Protein AF-A0AA50VPA5-F1 (afdb_monomer_lite)

InterPro domains:
  IPR036985 Transglutaminase-like superfamily [G3DSA:3.90.260.10] (1-55)
  IPR038765 Papain-like cysteine peptidase superfamily [SSF54001] (1-55)
  IPR050779 Protein-glutamine gamma-glutamyltransferases [PTHR11590] (1-55)

Sequence (55 aa):
VWMDRPDLGSEYSGWQAIDSTPQETSEDIYRCGPSSLRAVRDGELQRPYDVSYVF

Foldseek 3Di:
DFAADPVVDRVLGGDFDWDQPQDDDDVNHRTFDSHRPVCLVVVVCPDDDRSVVVD

Organism: NCBI:txid2839546

Radius of gyration: 10.6 Å; chains: 1; bounding box: 24×20×26 Å

pLDDT: mean 97.17, std 1.51, range [91.94, 98.69]

Structure (mmCIF, N/CA/C/O backbone):
data_AF-A0AA50VPA5-F1
#
_entry.id   AF-A0AA50VPA5-F1
#
loop_
_atom_site.group_PDB
_atom_site.id
_atom_site.type_symbol
_atom_site.label_atom_id
_atom_site.label_alt_id
_atom_site.label_comp_id
_atom_site.label_asym_id
_atom_site.label_entity_id
_atom_site.label_seq_id
_atom_site.pdbx_PDB_ins_code
_atom_site.Cartn_x
_atom_site.Cartn_y
_atom_site.Cartn_z
_atom_site.occupancy
_atom_site.B_iso_or_equiv
_atom_site.auth_seq_id
_atom_site.auth_comp_id
_atom_site.auth_asym_id
_atom_site.auth_atom_id
_atom_site.pdbx_PDB_model_num
ATOM 1 N N . VAL A 1 1 ? 7.722 -4.536 2.447 1.00 97.19 1 VAL A N 1
ATOM 2 C CA . VAL A 1 1 ? 8.247 -5.892 2.123 1.00 97.19 1 VAL A CA 1
ATOM 3 C C . VAL A 1 1 ? 8.737 -5.950 0.680 1.00 97.19 1 VAL A C 1
ATOM 5 O O . VAL A 1 1 ? 8.312 -5.108 -0.097 1.00 97.19 1 VAL A O 1
ATOM 8 N N . TRP A 1 2 ? 9.617 -6.887 0.313 1.00 98.00 2 TRP A N 1
ATOM 9 C CA . TRP A 1 2 ? 10.054 -7.094 -1.079 1.00 98.00 2 TRP A CA 1
ATOM 10 C C . TRP A 1 2 ? 9.445 -8.386 -1.628 1.00 98.00 2 TRP A C 1
ATOM 12 O O . TRP A 1 2 ? 9.680 -9.448 -1.055 1.00 98.00 2 TRP A O 1
ATOM 22 N N . MET A 1 3 ? 8.656 -8.302 -2.699 1.00 98.38 3 MET A N 1
ATOM 23 C CA . MET A 1 3 ? 7.992 -9.460 -3.312 1.00 98.38 3 MET A CA 1
ATOM 24 C C . MET A 1 3 ? 7.585 -9.184 -4.762 1.00 98.38 3 MET A C 1
ATOM 26 O O . MET A 1 3 ? 7.528 -8.028 -5.190 1.00 98.38 3 MET A O 1
ATOM 30 N N . ASP A 1 4 ? 7.258 -10.248 -5.493 1.00 98.19 4 ASP A N 1
ATOM 31 C CA . ASP A 1 4 ? 6.623 -10.134 -6.803 1.00 98.19 4 ASP A CA 1
ATOM 32 C C . ASP A 1 4 ? 5.131 -9.804 -6.699 1.00 98.19 4 ASP A C 1
ATOM 34 O O . ASP A 1 4 ? 4.462 -10.187 -5.737 1.00 98.19 4 ASP A O 1
ATOM 38 N N . ARG A 1 5 ? 4.609 -9.110 -7.718 1.00 97.69 5 ARG A N 1
ATOM 39 C CA . ARG A 1 5 ? 3.183 -8.779 -7.870 1.00 97.69 5 ARG A CA 1
ATOM 40 C C . ARG A 1 5 ? 2.616 -9.369 -9.163 1.00 97.69 5 ARG A C 1
ATOM 42 O O . ARG A 1 5 ? 2.302 -8.624 -10.091 1.00 97.69 5 ARG A O 1
ATOM 49 N N . PRO A 1 6 ? 2.493 -10.707 -9.270 1.00 97.44 6 PRO A N 1
ATOM 50 C CA . PRO A 1 6 ? 1.960 -11.343 -10.477 1.00 97.44 6 PRO A CA 1
ATOM 51 C C . PRO A 1 6 ? 0.515 -10.919 -10.786 1.00 97.44 6 PRO A C 1
ATOM 53 O O . PRO A 1 6 ? 0.093 -11.001 -11.933 1.00 97.44 6 PRO A O 1
ATOM 56 N N . ASP A 1 7 ? -0.220 -10.432 -9.784 1.00 97.69 7 ASP A N 1
ATOM 57 C CA . ASP A 1 7 ? -1.553 -9.843 -9.915 1.00 97.69 7 ASP A CA 1
ATOM 58 C C . ASP A 1 7 ? -1.562 -8.477 -10.626 1.00 97.69 7 ASP A C 1
ATOM 60 O O . ASP A 1 7 ? -2.580 -8.101 -11.202 1.00 97.69 7 ASP A O 1
ATOM 64 N N . LEU A 1 8 ? -0.441 -7.745 -10.611 1.00 96.81 8 LEU A N 1
ATOM 65 C CA . LEU A 1 8 ? -0.304 -6.427 -11.244 1.00 96.81 8 LEU A CA 1
ATOM 66 C C . LEU A 1 8 ? 0.612 -6.411 -12.469 1.00 96.81 8 LEU A C 1
ATOM 68 O O . LEU A 1 8 ? 0.501 -5.496 -13.278 1.00 96.81 8 LEU A O 1
ATOM 72 N N . GLY A 1 9 ? 1.510 -7.388 -12.589 1.00 97.12 9 GLY A N 1
ATOM 73 C CA . GLY A 1 9 ? 2.577 -7.408 -13.585 1.00 97.12 9 GLY A CA 1
ATOM 74 C C . GLY A 1 9 ? 3.960 -7.185 -12.967 1.00 97.12 9 GLY A C 1
ATOM 75 O O . GLY A 1 9 ? 4.115 -6.617 -11.882 1.00 97.12 9 GLY A O 1
ATOM 76 N N . SER A 1 10 ? 4.992 -7.655 -13.674 1.00 96.75 10 SER A N 1
ATOM 77 C CA . SER A 1 10 ? 6.393 -7.624 -13.219 1.00 96.75 10 SER A CA 1
ATOM 78 C C . SER A 1 10 ? 6.934 -6.216 -12.954 1.00 96.75 10 SER A C 1
ATOM 80 O O . SER A 1 10 ? 7.879 -6.040 -12.189 1.00 96.75 10 SER A O 1
ATOM 82 N N . GLU A 1 11 ? 6.341 -5.198 -13.568 1.00 97.69 11 GLU A N 1
ATOM 83 C CA . GLU A 1 11 ? 6.716 -3.803 -13.397 1.00 97.69 11 GLU A CA 1
ATOM 84 C C . GLU A 1 11 ? 6.420 -3.290 -11.979 1.00 97.69 11 GLU A C 1
ATOM 86 O O . GLU A 1 11 ? 7.150 -2.422 -11.495 1.00 97.69 11 GLU A O 1
ATOM 91 N N . TYR A 1 12 ? 5.425 -3.860 -11.289 1.00 98.31 12 TYR A N 1
ATOM 92 C CA . TYR A 1 12 ? 5.029 -3.485 -9.925 1.00 98.31 12 TYR A CA 1
ATOM 93 C C . TYR A 1 12 ? 5.659 -4.364 -8.832 1.00 98.31 12 TYR A C 1
ATOM 95 O O . TYR A 1 12 ? 5.438 -4.101 -7.641 1.00 98.31 12 TYR A O 1
ATOM 103 N N . SER A 1 13 ? 6.451 -5.372 -9.216 1.00 98.25 13 SER A N 1
ATOM 104 C CA . SER A 1 13 ? 7.297 -6.147 -8.303 1.00 98.25 13 SER A CA 1
ATOM 105 C C . SER A 1 13 ? 8.324 -5.263 -7.579 1.00 98.25 13 SER A C 1
ATOM 107 O O . SER A 1 13 ? 8.622 -4.134 -7.976 1.00 98.25 13 SER A O 1
ATOM 109 N N . GLY A 1 14 ? 8.900 -5.799 -6.503 1.00 98.38 14 GLY A N 1
ATOM 110 C CA . GLY A 1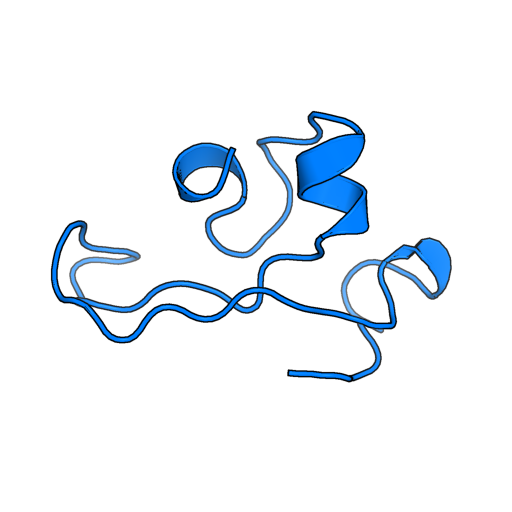 14 ? 9.908 -5.126 -5.686 1.00 98.38 14 GLY A CA 1
ATOM 111 C C . GLY A 1 14 ? 9.329 -4.663 -4.355 1.00 98.38 14 GLY A C 1
ATOM 112 O O . GLY A 1 14 ? 8.599 -5.410 -3.698 1.00 98.38 14 GLY A O 1
ATOM 113 N N . TRP A 1 15 ? 9.655 -3.441 -3.929 1.00 98.69 15 TRP A N 1
ATOM 114 C CA . TRP A 1 15 ? 9.190 -2.914 -2.646 1.00 98.69 15 TRP A CA 1
ATOM 115 C C . TRP A 1 15 ? 7.686 -2.627 -2.632 1.00 98.69 15 TRP A C 1
ATOM 117 O O . TRP A 1 15 ? 7.160 -1.884 -3.460 1.00 98.69 15 TRP A O 1
ATOM 127 N N . GLN A 1 16 ? 7.028 -3.177 -1.615 1.00 98.69 16 GLN A N 1
ATOM 128 C CA . GLN A 1 16 ? 5.628 -2.964 -1.284 1.00 98.69 16 GLN A CA 1
ATOM 129 C C . GLN A 1 16 ? 5.516 -2.320 0.104 1.00 98.69 16 GLN A C 1
ATOM 131 O O . GLN A 1 16 ? 6.115 -2.826 1.064 1.00 98.69 16 GLN A O 1
ATOM 136 N N . ALA A 1 17 ? 4.752 -1.238 0.223 1.00 98.44 17 ALA A N 1
ATOM 137 C CA . ALA A 1 17 ? 4.376 -0.664 1.510 1.00 98.44 17 ALA A CA 1
ATOM 138 C C . ALA A 1 17 ? 3.371 -1.578 2.222 1.00 98.44 17 ALA A C 1
ATOM 140 O O . ALA A 1 17 ? 2.473 -2.132 1.591 1.00 98.44 17 ALA A O 1
ATOM 141 N N . ILE A 1 18 ? 3.560 -1.747 3.528 1.00 98.00 18 ILE A N 1
ATOM 142 C CA . ILE A 1 18 ? 2.621 -2.393 4.447 1.00 98.00 18 ILE A CA 1
ATOM 143 C C . ILE A 1 18 ? 2.636 -1.539 5.707 1.00 98.00 18 ILE A C 1
ATOM 145 O O . ILE A 1 18 ? 3.721 -1.241 6.212 1.00 98.00 18 ILE A O 1
ATOM 149 N N . ASP A 1 19 ? 1.461 -1.172 6.204 1.00 97.75 19 ASP A N 1
ATOM 150 C CA . ASP A 1 19 ? 1.312 -0.409 7.441 1.00 97.75 19 ASP A CA 1
ATOM 151 C C . ASP A 1 19 ? 0.403 -1.172 8.411 1.00 97.75 19 ASP A C 1
ATOM 153 O O . ASP A 1 19 ? -0.714 -1.563 8.073 1.00 97.75 19 ASP A O 1
ATOM 157 N N . SER A 1 20 ? 0.908 -1.423 9.617 1.00 96.69 20 SER A N 1
ATOM 158 C CA . SER A 1 20 ? 0.169 -2.080 10.700 1.00 96.69 20 SER A CA 1
ATOM 159 C C . SER A 1 20 ? -0.481 -1.088 11.667 1.00 96.69 20 SER A C 1
ATOM 161 O O . SER A 1 20 ? -1.102 -1.503 12.644 1.00 96.69 20 SER A O 1
ATOM 163 N N . THR A 1 21 ? -0.298 0.213 11.452 1.00 97.31 21 THR A N 1
ATOM 164 C CA . THR A 1 21 ? -0.911 1.261 12.266 1.00 97.31 21 THR A CA 1
ATOM 165 C C . THR A 1 21 ? -2.409 1.323 11.941 1.00 97.31 21 THR A C 1
ATOM 167 O O . THR A 1 21 ? -2.761 1.517 10.778 1.00 97.31 21 THR A O 1
ATOM 170 N N . PRO A 1 22 ? -3.317 1.169 12.920 1.00 95.44 22 PRO A N 1
ATOM 171 C CA .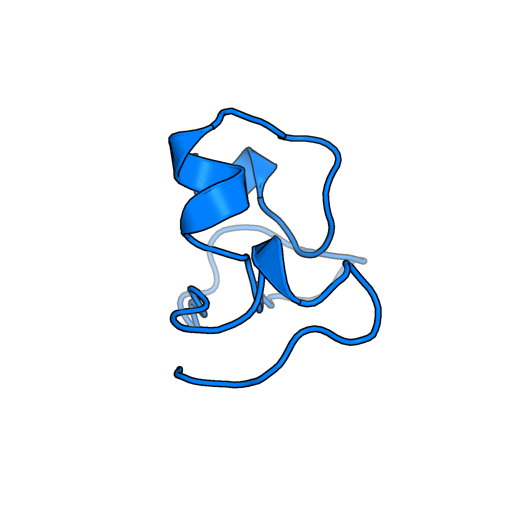 PRO A 1 22 ? -4.759 1.154 12.670 1.00 95.44 22 PRO A CA 1
ATOM 172 C C . PRO A 1 22 ? -5.296 2.579 12.450 1.00 95.44 22 PRO A C 1
ATOM 174 O O . PRO A 1 22 ? -5.860 3.182 13.360 1.00 95.44 22 PRO A O 1
ATOM 177 N N . GLN A 1 23 ? -5.066 3.134 11.259 1.00 95.25 23 GLN A N 1
ATOM 178 C CA . GLN A 1 23 ? -5.473 4.495 10.887 1.00 95.25 23 GLN A CA 1
ATOM 179 C C . GLN A 1 23 ? -6.792 4.486 10.101 1.00 95.25 23 GLN A C 1
ATOM 181 O O . GLN A 1 23 ? -7.781 5.042 10.566 1.00 95.25 23 GLN A O 1
ATOM 186 N N . GLU A 1 24 ? -6.823 3.783 8.965 1.00 92.94 24 GLU A N 1
ATOM 187 C CA . GLU A 1 24 ? -7.987 3.649 8.078 1.00 92.94 24 GLU A CA 1
ATOM 188 C C . GLU A 1 24 ? -8.396 2.177 7.914 1.00 92.94 24 GLU A C 1
ATOM 190 O O . GLU A 1 24 ? -7.571 1.264 8.042 1.00 92.94 24 GLU A O 1
ATOM 195 N N . THR A 1 25 ? -9.680 1.931 7.642 1.00 94.12 25 THR A N 1
ATOM 196 C CA . THR A 1 25 ? -10.193 0.579 7.366 1.00 94.12 25 THR A CA 1
ATOM 197 C C . THR A 1 25 ? -10.176 0.271 5.871 1.00 94.12 25 THR A C 1
ATOM 199 O O . THR A 1 25 ? -10.713 1.041 5.077 1.00 94.12 25 THR A O 1
ATOM 202 N N . SER A 1 26 ? -9.654 -0.898 5.499 1.00 92.44 26 SER A N 1
ATOM 203 C CA . SER A 1 26 ? -9.702 -1.454 4.143 1.00 92.44 26 SER A CA 1
ATOM 204 C C . SER A 1 26 ? -10.559 -2.721 4.146 1.00 92.44 26 SER A C 1
ATOM 206 O O . SER A 1 26 ? -10.200 -3.720 4.775 1.00 92.44 26 SER A O 1
ATOM 208 N N . GLU A 1 27 ? -11.710 -2.668 3.467 1.00 91.94 27 GLU A N 1
ATOM 209 C CA . GLU A 1 27 ? -12.805 -3.656 3.567 1.00 91.94 27 GLU A CA 1
ATOM 210 C C . GLU A 1 27 ? -13.245 -3.894 5.027 1.00 91.94 27 GLU A C 1
ATOM 212 O O . GLU A 1 27 ? -13.219 -5.017 5.524 1.00 91.94 27 GLU A O 1
ATOM 217 N N . ASP A 1 28 ? -13.601 -2.814 5.734 1.00 95.19 28 ASP A N 1
ATOM 218 C CA . ASP A 1 28 ? -14.101 -2.823 7.124 1.00 95.19 28 ASP A CA 1
ATOM 219 C C . ASP A 1 28 ? -13.139 -3.417 8.178 1.00 95.19 28 ASP A C 1
ATOM 221 O O . ASP A 1 28 ? -13.518 -3.651 9.328 1.00 95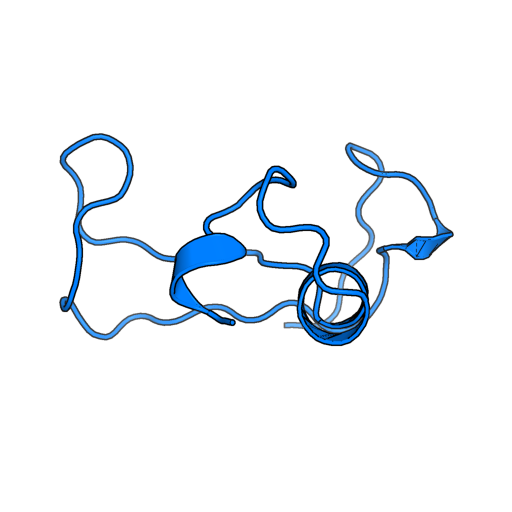.19 28 ASP A O 1
ATOM 225 N N . ILE A 1 29 ? -11.869 -3.637 7.822 1.00 96.69 29 ILE A N 1
ATOM 226 C CA . ILE A 1 29 ? -10.824 -4.170 8.706 1.00 96.69 29 ILE A CA 1
ATOM 227 C C . ILE A 1 29 ? -9.630 -3.210 8.710 1.00 96.69 29 ILE A C 1
ATOM 229 O O . ILE A 1 29 ? -9.236 -2.694 7.667 1.00 96.69 29 ILE A O 1
ATOM 233 N N . TYR A 1 30 ? -9.007 -2.991 9.872 1.00 97.06 30 TYR A N 1
ATOM 234 C CA . TYR A 1 30 ? -7.742 -2.252 9.958 1.00 97.06 30 TYR A CA 1
ATOM 235 C C . TYR A 1 30 ? -6.596 -3.071 9.356 1.00 97.06 30 TYR A C 1
ATOM 237 O O . TYR A 1 30 ? -6.042 -3.965 10.000 1.00 97.06 30 TYR A O 1
ATOM 245 N N . ARG A 1 31 ? -6.266 -2.768 8.102 1.00 96.31 31 ARG A N 1
ATOM 246 C CA . ARG A 1 31 ? -5.158 -3.344 7.334 1.00 96.31 31 ARG A CA 1
ATOM 247 C C . ARG A 1 31 ? -4.777 -2.382 6.211 1.00 96.31 31 ARG A C 1
ATOM 249 O O . ARG A 1 31 ? -5.634 -1.655 5.722 1.00 96.31 31 ARG A O 1
ATOM 256 N N . CYS A 1 32 ? -3.512 -2.399 5.807 1.00 97.56 32 CYS A N 1
ATOM 257 C CA . CYS A 1 32 ? -3.015 -1.574 4.713 1.00 97.56 32 CYS A CA 1
ATOM 258 C C . CYS A 1 32 ? -1.914 -2.308 3.936 1.00 97.56 32 CYS A C 1
ATOM 260 O O . CYS A 1 32 ? -0.932 -2.789 4.517 1.00 97.56 32 CYS A O 1
ATOM 262 N N . GLY A 1 33 ? -2.075 -2.362 2.615 1.00 97.06 33 GLY A N 1
ATOM 263 C CA . GLY A 1 33 ? -1.135 -2.959 1.677 1.00 97.06 33 GLY A CA 1
ATOM 264 C C . GLY A 1 33 ? -1.347 -4.464 1.453 1.00 97.06 33 GLY A C 1
ATOM 265 O O . GLY A 1 33 ? -2.284 -5.063 1.982 1.00 97.06 33 GLY A O 1
ATOM 266 N N . PRO A 1 34 ? -0.474 -5.115 0.661 1.00 98.00 34 PRO A N 1
ATOM 267 C CA . PRO A 1 34 ? 0.747 -4.574 0.064 1.00 98.00 34 PRO A CA 1
ATOM 268 C C . PRO A 1 34 ? 0.492 -3.592 -1.097 1.00 98.00 34 PRO A C 1
ATOM 270 O O . PRO A 1 34 ? -0.109 -3.946 -2.116 1.00 98.00 34 PRO A O 1
ATOM 273 N N . SER A 1 35 ? 1.020 -2.371 -0.982 1.00 98.31 35 SER A N 1
ATOM 274 C CA . SER A 1 35 ? 0.926 -1.320 -2.012 1.00 98.31 35 SER A CA 1
ATOM 275 C C . SER A 1 35 ? 2.243 -1.199 -2.773 1.00 98.31 35 SER A C 1
ATOM 277 O O . SER A 1 35 ? 3.288 -0.979 -2.159 1.00 98.31 35 SER A O 1
ATOM 279 N N . SER A 1 36 ? 2.232 -1.314 -4.103 1.00 98.62 36 SER A N 1
ATOM 280 C CA . SER A 1 36 ? 3.466 -1.182 -4.893 1.00 98.62 36 SER A CA 1
ATOM 281 C C . SER A 1 36 ? 4.020 0.237 -4.795 1.00 98.62 36 SER A C 1
ATOM 283 O O . SER A 1 36 ? 3.341 1.192 -5.172 1.00 98.62 36 SER A O 1
ATOM 285 N N . LEU A 1 37 ? 5.276 0.394 -4.357 1.00 98.50 37 LEU A N 1
ATOM 286 C CA . LEU A 1 37 ? 5.903 1.720 -4.292 1.00 98.50 37 LEU A CA 1
ATOM 287 C C . LEU A 1 37 ? 6.056 2.361 -5.675 1.00 98.50 37 LEU A C 1
ATOM 289 O O . LEU A 1 37 ? 6.082 3.585 -5.780 1.00 98.50 37 LEU A O 1
ATOM 293 N N . ARG A 1 38 ? 6.127 1.552 -6.743 1.00 98.38 38 ARG A N 1
ATOM 294 C CA . ARG A 1 38 ? 6.060 2.071 -8.112 1.00 98.38 38 ARG A CA 1
ATOM 295 C C . ARG A 1 38 ? 4.695 2.701 -8.383 1.00 98.38 38 ARG A C 1
ATOM 297 O O . ARG A 1 38 ? 4.664 3.835 -8.840 1.00 98.38 38 ARG A O 1
ATOM 304 N N . ALA A 1 39 ? 3.603 1.993 -8.087 1.00 98.50 39 ALA A N 1
ATOM 305 C CA . ALA A 1 39 ? 2.248 2.504 -8.309 1.00 98.50 39 ALA A CA 1
ATOM 306 C C . ALA A 1 39 ? 1.988 3.788 -7.508 1.00 98.50 39 ALA A C 1
ATOM 308 O O . ALA A 1 39 ? 1.424 4.733 -8.049 1.00 98.50 39 ALA A O 1
ATOM 309 N N . VAL A 1 40 ? 2.467 3.849 -6.259 1.00 98.50 40 VAL A N 1
ATOM 310 C CA . VAL A 1 40 ? 2.426 5.068 -5.433 1.00 98.50 40 VAL A CA 1
ATOM 311 C C . VAL A 1 40 ? 3.201 6.199 -6.115 1.00 98.50 40 VAL A C 1
ATOM 313 O O . VAL A 1 40 ? 2.640 7.253 -6.387 1.00 98.50 40 VAL A O 1
ATOM 316 N N . ARG A 1 41 ? 4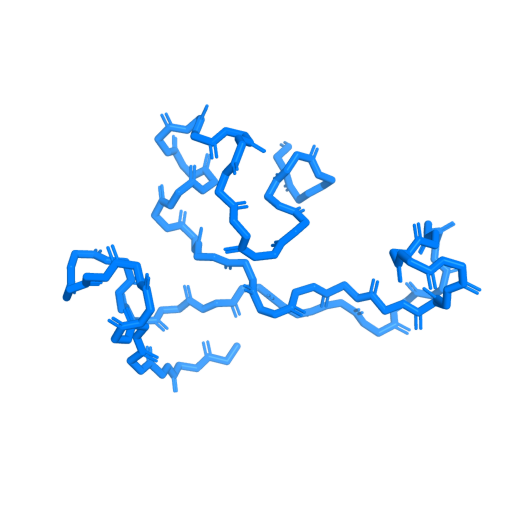.473 5.979 -6.472 1.00 98.38 41 ARG A N 1
ATOM 317 C CA . ARG A 1 41 ? 5.307 7.001 -7.129 1.00 98.38 41 ARG A CA 1
ATOM 318 C C . ARG A 1 41 ? 4.689 7.525 -8.430 1.00 98.38 41 ARG A C 1
ATOM 320 O O . ARG A 1 41 ? 4.775 8.718 -8.701 1.00 98.38 41 ARG A O 1
ATOM 327 N N . ASP A 1 42 ? 4.104 6.636 -9.225 1.00 98.31 42 ASP A N 1
ATOM 328 C CA . ASP A 1 42 ? 3.545 6.958 -10.540 1.00 98.31 42 ASP A CA 1
ATOM 329 C C . ASP A 1 42 ? 2.090 7.487 -10.440 1.00 98.31 42 ASP A C 1
ATOM 331 O O . ASP A 1 42 ? 1.488 7.833 -11.455 1.00 98.31 42 ASP A O 1
ATOM 335 N N . GLY A 1 43 ? 1.533 7.609 -9.225 1.00 98.06 43 GLY A N 1
ATOM 336 C CA . GLY A 1 43 ? 0.206 8.183 -8.973 1.00 98.06 43 GLY A CA 1
ATOM 337 C C . GLY A 1 43 ? -0.957 7.295 -9.423 1.00 98.06 43 GLY A C 1
ATOM 338 O O . GLY A 1 43 ? -2.052 7.785 -9.700 1.00 98.06 43 GLY A O 1
ATOM 339 N N . GLU A 1 44 ? -0.752 5.983 -9.514 1.00 98.25 44 GLU A N 1
ATOM 340 C CA . GLU A 1 44 ? -1.764 5.031 -9.976 1.00 98.25 44 GLU A CA 1
ATOM 341 C C . GLU A 1 44 ? -2.727 4.619 -8.848 1.00 98.25 44 GLU A C 1
ATOM 343 O O . GLU A 1 44 ? -2.790 3.460 -8.435 1.00 98.25 44 GLU A O 1
ATOM 348 N N . LEU A 1 45 ? -3.506 5.580 -8.348 1.00 97.56 45 LEU A N 1
ATOM 349 C CA . LEU A 1 45 ? -4.293 5.464 -7.107 1.00 97.56 45 LEU A CA 1
ATOM 350 C C . LEU A 1 45 ? -5.346 4.342 -7.094 1.00 97.56 45 LEU A C 1
ATOM 352 O O . LEU A 1 45 ? -5.797 3.940 -6.028 1.00 97.56 45 LEU A O 1
ATOM 356 N N . GLN A 1 46 ? -5.752 3.849 -8.265 1.00 96.94 46 GLN A N 1
ATOM 357 C CA . GLN A 1 46 ? -6.756 2.786 -8.403 1.00 96.94 46 GLN A CA 1
ATOM 358 C C . GLN A 1 46 ? -6.150 1.372 -8.332 1.00 96.94 46 GLN A C 1
ATOM 360 O O . GLN A 1 46 ? -6.871 0.382 -8.457 1.00 9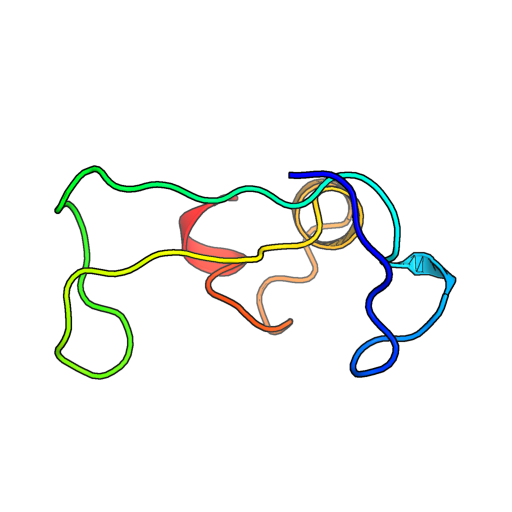6.94 46 GLN A O 1
ATOM 365 N N . ARG A 1 47 ? -4.824 1.247 -8.181 1.00 97.19 47 ARG A N 1
ATOM 366 C CA . ARG A 1 47 ? -4.152 -0.053 -8.085 1.00 97.19 47 ARG A CA 1
ATOM 367 C C . ARG A 1 47 ? -4.303 -0.653 -6.685 1.00 97.19 47 ARG A C 1
ATOM 369 O O . ARG A 1 47 ? -4.158 0.064 -5.695 1.00 97.19 47 ARG A O 1
ATOM 376 N N . PRO A 1 48 ? -4.526 -1.973 -6.577 1.00 96.12 48 PRO A N 1
ATOM 377 C CA . PRO A 1 48 ? -4.561 -2.633 -5.285 1.00 96.12 48 PRO A CA 1
ATOM 378 C C . PRO A 1 48 ? -3.143 -2.851 -4.710 1.00 96.12 48 PRO A C 1
ATOM 380 O O . PRO A 1 48 ? -2.175 -3.051 -5.443 1.00 96.12 48 PRO A O 1
ATOM 383 N N . TYR A 1 49 ? -2.955 -2.900 -3.397 1.00 96.94 49 TYR A N 1
ATOM 384 C CA . TYR A 1 49 ? -3.925 -2.567 -2.352 1.00 96.94 49 TYR A CA 1
ATOM 385 C C . TYR A 1 49 ? -3.634 -1.169 -1.812 1.00 96.94 4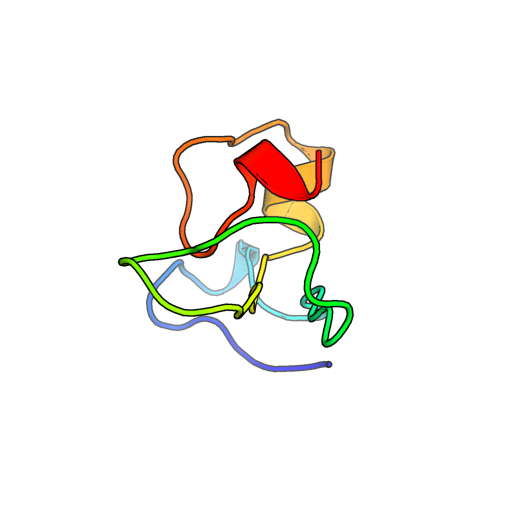9 TYR A C 1
ATOM 387 O O . TYR A 1 49 ? -2.471 -0.776 -1.761 1.00 96.94 49 TYR A O 1
ATOM 395 N N . ASP A 1 50 ? -4.677 -0.428 -1.440 1.00 97.75 50 ASP A N 1
ATOM 396 C CA . ASP A 1 50 ? -4.613 0.819 -0.658 1.00 97.75 50 ASP A CA 1
ATOM 397 C C . ASP A 1 50 ? -3.636 1.899 -1.174 1.00 97.75 50 ASP A C 1
ATOM 399 O O . ASP A 1 50 ? -3.164 2.739 -0.410 1.00 97.75 50 ASP A O 1
ATOM 403 N N . VAL A 1 51 ? -3.326 1.919 -2.479 1.00 98.06 51 VAL A N 1
ATOM 404 C CA . VAL A 1 51 ? -2.365 2.877 -3.061 1.00 98.06 51 VAL A CA 1
ATOM 405 C C . VAL A 1 51 ? -2.813 4.320 -2.831 1.00 98.06 51 VAL A C 1
ATOM 407 O O . VAL A 1 51 ? -1.978 5.170 -2.547 1.00 98.06 51 VAL A O 1
ATOM 410 N N . SER A 1 52 ? -4.120 4.590 -2.886 1.00 97.50 52 SER A N 1
ATOM 411 C CA . SER A 1 52 ? -4.686 5.913 -2.609 1.00 97.50 52 SER A CA 1
ATOM 412 C C . SER A 1 52 ? -4.467 6.406 -1.180 1.00 97.50 52 SER A C 1
ATOM 414 O O . SER A 1 52 ? -4.440 7.610 -0.973 1.00 97.50 52 SER A O 1
ATOM 416 N N . TYR A 1 53 ? -4.360 5.503 -0.202 1.00 96.44 53 TYR A N 1
ATOM 417 C CA . TYR A 1 53 ? -4.090 5.862 1.192 1.00 96.44 53 TYR A CA 1
ATOM 418 C C . TYR A 1 53 ? -2.592 6.103 1.431 1.00 96.44 53 TYR A C 1
ATOM 420 O O . TYR A 1 53 ? -2.220 6.952 2.233 1.00 96.44 53 TYR A O 1
ATOM 428 N N . VAL A 1 54 ? -1.731 5.354 0.734 1.00 96.69 54 VAL A N 1
ATOM 429 C CA . VAL A 1 54 ? -0.267 5.458 0.868 1.00 96.69 54 VAL A CA 1
ATOM 430 C C . VAL A 1 54 ? 0.322 6.663 0.108 1.00 96.69 54 VAL A C 1
ATOM 432 O O . VAL A 1 54 ? 1.431 7.085 0.437 1.00 96.69 54 VAL A O 1
ATOM 435 N N . PHE A 1 55 ? -0.376 7.182 -0.908 1.00 95.94 55 PHE A N 1
ATOM 436 C CA . PHE A 1 55 ? 0.026 8.338 -1.725 1.00 95.94 55 PHE A CA 1
ATOM 437 C C . PHE A 1 55 ? -0.123 9.676 -0.990 1.00 95.94 55 PHE A C 1
ATOM 439 O O . PHE A 1 55 ? 0.862 10.450 -0.998 1.00 95.94 55 PHE A O 1
#

Secondary structure (DSSP, 8-state):
-EE--TTT-GGG-EEEEEE-S-SSEETTEE-EEEEEHHHHHTT-TTSTTTHHHH-